Protein AF-A0A661A222-F1 (afdb_monomer_lite)

Structure (mmCIF, N/CA/C/O backbone):
data_AF-A0A661A222-F1
#
_entry.id   AF-A0A661A222-F1
#
loop_
_atom_site.group_PDB
_atom_site.id
_atom_site.type_symbol
_atom_site.label_atom_id
_atom_site.label_alt_id
_atom_site.label_comp_id
_atom_site.label_asym_id
_atom_site.label_entity_id
_atom_site.label_seq_id
_atom_site.pdbx_PDB_ins_code
_atom_site.Cartn_x
_atom_site.Cartn_y
_atom_site.Cartn_z
_atom_site.occupancy
_atom_site.B_iso_or_equiv
_atom_site.auth_seq_id
_atom_site.auth_comp_id
_atom_site.auth_asym_id
_atom_site.auth_atom_id
_atom_site.pdbx_PDB_model_num
ATOM 1 N N . MET A 1 1 ? -28.084 -37.755 -11.654 1.00 42.91 1 MET A N 1
ATOM 2 C CA . MET A 1 1 ? -27.972 -36.628 -12.604 1.00 42.91 1 MET A CA 1
ATOM 3 C C . MET A 1 1 ? -27.227 -35.519 -11.881 1.00 42.91 1 MET A C 1
ATOM 5 O O . MET A 1 1 ? -27.816 -34.861 -11.037 1.00 42.91 1 MET A O 1
ATOM 9 N N . LEU A 1 2 ? -25.910 -35.430 -12.095 1.00 46.41 2 LEU A N 1
ATOM 10 C CA . LEU A 1 2 ? -25.062 -34.388 -11.512 1.00 46.41 2 LEU A CA 1
ATOM 11 C C . LEU A 1 2 ? -25.304 -33.080 -12.274 1.00 46.41 2 LEU A C 1
ATOM 13 O O . LEU A 1 2 ? -24.942 -32.994 -13.444 1.00 46.41 2 LEU A O 1
ATOM 17 N N . LEU A 1 3 ? -25.881 -32.070 -11.622 1.00 51.94 3 LEU A N 1
ATOM 18 C CA . LEU A 1 3 ? -25.708 -30.682 -12.046 1.00 51.94 3 LEU A CA 1
ATOM 19 C C . LEU A 1 3 ? -24.493 -30.133 -11.296 1.00 51.94 3 LEU A C 1
ATOM 21 O O . LEU A 1 3 ? -24.598 -29.695 -10.153 1.00 51.94 3 LEU A O 1
ATOM 25 N N . ALA A 1 4 ? -23.328 -30.202 -11.936 1.00 52.50 4 ALA A N 1
ATOM 26 C CA . ALA A 1 4 ? -22.187 -29.399 -11.536 1.00 52.50 4 ALA A CA 1
ATOM 27 C C . ALA A 1 4 ? -22.502 -27.950 -11.923 1.00 52.50 4 ALA A C 1
ATOM 29 O O . ALA A 1 4 ? -22.461 -27.586 -13.098 1.00 52.50 4 ALA A O 1
ATOM 30 N N . CYS A 1 5 ? -22.872 -27.139 -10.935 1.00 52.16 5 CYS A N 1
ATOM 31 C CA . CYS A 1 5 ? -22.863 -25.693 -11.074 1.00 52.16 5 CYS A CA 1
ATOM 32 C C . CYS A 1 5 ? -21.384 -25.289 -11.133 1.00 52.16 5 CYS A C 1
ATOM 34 O O . CYS A 1 5 ? -20.740 -25.127 -10.097 1.00 52.16 5 CYS A O 1
ATOM 36 N N . LEU A 1 6 ? -20.813 -25.251 -12.343 1.00 57.34 6 LEU A N 1
ATOM 37 C CA . LEU A 1 6 ? -19.523 -24.614 -12.580 1.00 57.34 6 LEU A CA 1
ATOM 38 C C . LEU A 1 6 ? -19.700 -23.137 -12.220 1.00 57.34 6 LEU A C 1
ATOM 40 O O . LEU A 1 6 ? -20.162 -22.337 -13.033 1.00 57.34 6 LEU A O 1
ATOM 44 N N . ALA A 1 7 ? -19.355 -22.792 -10.983 1.00 54.72 7 ALA A N 1
ATOM 45 C CA . ALA A 1 7 ? -19.001 -21.435 -10.634 1.00 54.72 7 ALA A CA 1
ATOM 46 C C . ALA A 1 7 ? -17.795 -21.088 -11.506 1.00 54.72 7 ALA A C 1
ATOM 48 O O . ALA A 1 7 ? -16.677 -21.545 -11.266 1.00 54.72 7 ALA A O 1
ATOM 49 N N . VAL A 1 8 ? -18.051 -20.355 -12.586 1.00 51.78 8 VAL A N 1
ATOM 50 C CA . VAL A 1 8 ? -17.001 -19.677 -13.329 1.00 51.78 8 VAL A CA 1
ATOM 51 C C . VAL A 1 8 ? -16.409 -18.684 -12.338 1.00 51.78 8 VAL A C 1
ATOM 53 O O . VAL A 1 8 ? -16.979 -17.624 -12.092 1.00 51.78 8 VAL A O 1
ATOM 56 N N . LEU A 1 9 ? -15.301 -19.078 -11.712 1.00 55.00 9 LEU A N 1
ATOM 57 C CA . LEU A 1 9 ? -14.391 -18.186 -11.012 1.00 55.00 9 LEU A CA 1
ATOM 58 C C . LEU A 1 9 ? -13.787 -17.274 -12.082 1.00 55.00 9 LEU A C 1
ATOM 60 O O . LEU A 1 9 ? -12.693 -17.517 -12.582 1.00 55.00 9 LEU A O 1
ATOM 64 N N . LEU A 1 10 ? -14.549 -16.270 -12.512 1.00 53.66 10 LEU A N 1
ATOM 65 C CA . LEU A 1 10 ? -13.950 -15.106 -13.136 1.00 53.66 10 LEU A CA 1
ATOM 66 C C . LEU A 1 10 ? -13.118 -14.466 -12.025 1.00 53.66 10 LEU A C 1
ATOM 68 O O . LEU A 1 10 ? -13.707 -14.112 -10.998 1.00 53.66 10 LEU A O 1
ATOM 72 N N . PRO A 1 11 ? -11.789 -14.327 -12.167 1.00 48.22 11 PRO A N 1
ATOM 73 C CA . PRO A 1 11 ? -11.095 -13.374 -11.331 1.00 48.22 11 PRO A CA 1
ATOM 74 C C . PRO A 1 11 ? -11.760 -12.036 -11.640 1.00 48.22 11 PRO A C 1
ATOM 76 O O . PRO A 1 11 ? -11.659 -11.511 -12.750 1.00 48.22 11 PRO A O 1
ATOM 79 N N . THR A 1 12 ? -12.524 -11.514 -10.684 1.00 51.22 12 THR A N 1
ATOM 80 C CA . THR A 1 12 ? -12.836 -10.096 -10.652 1.00 51.22 12 THR A CA 1
ATOM 81 C C . THR A 1 12 ? -11.503 -9.425 -10.396 1.00 51.22 12 THR A C 1
ATOM 83 O O . THR A 1 12 ? -11.153 -9.127 -9.257 1.00 51.22 12 THR A O 1
ATOM 86 N N . SER A 1 13 ? -10.732 -9.235 -11.463 1.00 49.38 13 SER A N 1
ATOM 87 C CA . SER A 1 13 ? -9.730 -8.191 -11.543 1.00 49.38 13 SER A CA 1
ATOM 88 C C . SER A 1 13 ? -10.518 -6.892 -11.437 1.00 49.38 13 SER A C 1
ATOM 90 O O . SER A 1 13 ? -10.832 -6.235 -12.429 1.00 49.38 13 SER A O 1
ATOM 92 N N . GLY A 1 14 ? -10.943 -6.583 -10.208 1.00 42.34 14 GLY A N 1
ATOM 93 C CA . GLY A 1 14 ? -11.224 -5.224 -9.818 1.00 42.34 14 GLY A CA 1
ATOM 94 C C . GLY A 1 14 ? -10.033 -4.411 -10.285 1.00 42.34 14 GLY A C 1
ATOM 95 O O . GLY A 1 14 ? -8.901 -4.898 -10.283 1.00 42.34 14 GLY A O 1
ATOM 96 N N . LEU A 1 15 ? -10.308 -3.213 -10.774 1.00 40.03 15 LEU A N 1
ATOM 97 C CA . LEU A 1 15 ? -9.288 -2.230 -11.083 1.00 40.03 15 LEU A CA 1
ATOM 98 C C . LEU A 1 15 ? -8.614 -1.847 -9.757 1.00 40.03 15 LEU A C 1
ATOM 100 O O . LEU A 1 15 ? -8.902 -0.798 -9.192 1.00 40.03 15 LEU A O 1
ATOM 104 N N . ALA A 1 16 ? -7.794 -2.748 -9.216 1.00 44.53 16 ALA A N 1
ATOM 105 C CA . ALA A 1 16 ? -6.810 -2.427 -8.216 1.00 44.53 16 ALA A CA 1
ATOM 106 C C . ALA A 1 16 ? -5.873 -1.460 -8.926 1.00 44.53 16 ALA A C 1
ATOM 108 O O . ALA A 1 16 ? -5.323 -1.766 -9.988 1.00 44.53 16 ALA A O 1
ATOM 109 N N . GLN A 1 17 ? -5.819 -0.242 -8.407 1.00 48.06 17 GLN A N 1
ATOM 110 C CA . GLN A 1 17 ? -4.779 0.711 -8.734 1.00 48.06 17 GLN A CA 1
ATOM 111 C C . GLN A 1 17 ? -3.461 -0.018 -8.469 1.00 48.06 17 GLN A C 1
ATOM 113 O O . GLN A 1 17 ? -3.088 -0.168 -7.314 1.00 48.06 17 GLN A O 1
ATOM 118 N N . THR A 1 18 ? -2.827 -0.544 -9.519 1.00 60.66 18 THR A N 1
ATOM 119 C CA . THR A 1 18 ? -1.599 -1.315 -9.355 1.00 60.66 18 THR A CA 1
ATOM 120 C C . THR A 1 18 ? -0.545 -0.389 -8.765 1.00 60.66 18 THR A C 1
ATOM 122 O O . THR A 1 18 ? -0.315 0.700 -9.298 1.00 60.66 18 THR A O 1
ATOM 125 N N . ASP A 1 19 ? 0.050 -0.793 -7.661 1.00 81.81 19 ASP A N 1
ATOM 126 C CA . ASP A 1 19 ? 1.168 -0.131 -7.002 1.00 81.81 19 ASP A CA 1
ATOM 127 C C . ASP A 1 19 ? 2.484 -0.868 -7.339 1.00 81.81 19 ASP A C 1
ATOM 129 O O . ASP A 1 19 ? 2.478 -1.966 -7.895 1.00 81.81 19 ASP A O 1
ATOM 133 N N . ALA A 1 20 ? 3.643 -0.265 -7.059 1.00 84.50 20 ALA A N 1
ATOM 134 C CA . ALA A 1 20 ? 4.939 -0.910 -7.266 1.00 84.50 20 ALA A CA 1
ATOM 135 C C . ALA A 1 20 ? 5.177 -2.144 -6.383 1.00 84.50 20 ALA A C 1
ATOM 137 O O . ALA A 1 20 ? 6.098 -2.910 -6.680 1.00 84.50 20 ALA A O 1
ATOM 138 N N . CYS A 1 21 ? 4.396 -2.343 -5.321 1.00 87.69 21 CYS A N 1
ATOM 139 C CA . CYS A 1 21 ? 4.455 -3.528 -4.475 1.00 87.69 21 CYS A CA 1
ATOM 140 C C . CYS A 1 21 ? 3.508 -4.648 -4.918 1.00 87.69 21 CYS A C 1
ATOM 142 O O . CYS A 1 21 ? 3.674 -5.778 -4.448 1.00 87.69 21 CYS A O 1
AT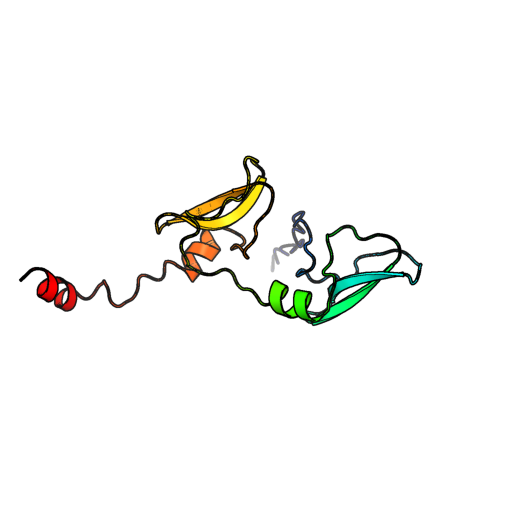OM 144 N N . ASP A 1 22 ? 2.587 -4.384 -5.848 1.00 87.62 22 ASP A N 1
ATOM 145 C CA . ASP A 1 22 ? 1.844 -5.443 -6.527 1.00 87.62 22 ASP A CA 1
ATOM 146 C C . ASP A 1 22 ? 2.772 -6.269 -7.424 1.00 87.62 22 ASP A C 1
ATOM 148 O O . ASP A 1 22 ? 3.840 -5.817 -7.842 1.00 87.62 22 ASP A O 1
ATOM 152 N N . ASP A 1 23 ? 2.371 -7.503 -7.742 1.00 89.25 23 ASP A N 1
ATOM 153 C CA . ASP A 1 23 ? 3.126 -8.310 -8.697 1.00 89.25 23 ASP A CA 1
ATOM 154 C C . ASP A 1 23 ? 2.977 -7.742 -10.114 1.00 89.25 23 ASP A C 1
ATOM 156 O O . ASP A 1 23 ? 1.955 -7.911 -10.778 1.00 89.25 23 ASP A O 1
ATOM 160 N N . LEU A 1 24 ? 4.040 -7.100 -10.594 1.00 90.88 24 LEU A N 1
ATOM 161 C CA . LEU A 1 24 ? 4.123 -6.518 -11.930 1.00 90.88 24 LEU A CA 1
ATOM 162 C C . LEU A 1 24 ? 4.449 -7.565 -13.008 1.00 90.88 24 LEU A C 1
ATOM 164 O O . LEU A 1 24 ? 4.742 -7.210 -14.156 1.00 90.88 24 LEU A O 1
ATOM 168 N N . SER A 1 25 ? 4.420 -8.862 -12.675 1.00 89.00 25 SER A N 1
ATOM 169 C CA . SER A 1 25 ? 4.591 -9.925 -13.659 1.00 89.00 25 SER A CA 1
ATOM 170 C C . SER A 1 25 ? 3.508 -9.835 -14.750 1.00 89.00 25 SER A C 1
ATOM 172 O O . SER A 1 25 ? 2.308 -9.916 -14.508 1.00 89.00 25 SER A O 1
ATOM 174 N N . GLY A 1 26 ? 3.941 -9.612 -15.995 1.00 87.12 26 GLY A N 1
ATOM 175 C CA . GLY A 1 26 ? 3.042 -9.448 -17.145 1.00 87.12 26 GLY A CA 1
ATOM 176 C C . GLY A 1 26 ? 2.597 -8.012 -17.445 1.00 87.12 26 GLY A C 1
ATOM 177 O O . GLY A 1 26 ? 1.867 -7.814 -18.417 1.00 87.12 26 GLY A O 1
ATOM 178 N N . VAL A 1 27 ? 3.056 -7.012 -16.686 1.00 90.12 27 VAL A N 1
ATOM 179 C CA . VAL A 1 27 ? 2.890 -5.595 -17.048 1.00 90.12 27 VAL A CA 1
ATOM 180 C C . VAL A 1 27 ? 3.846 -5.235 -18.195 1.00 90.12 27 VAL A C 1
ATOM 182 O O . VAL A 1 27 ? 5.030 -5.571 -18.159 1.00 90.12 27 VAL A O 1
ATOM 185 N N . ASP A 1 28 ? 3.336 -4.553 -19.226 1.00 90.56 28 ASP A N 1
ATOM 186 C CA . ASP A 1 28 ? 4.137 -4.061 -20.354 1.00 90.56 28 ASP A CA 1
ATOM 187 C C . ASP A 1 28 ? 4.679 -2.652 -20.066 1.00 90.56 28 ASP A C 1
ATOM 189 O O . ASP A 1 28 ? 3.922 -1.685 -19.972 1.00 90.56 28 ASP A O 1
ATOM 193 N N . PHE A 1 29 ? 6.002 -2.539 -19.951 1.00 92.06 29 PHE A N 1
ATOM 194 C CA . PHE A 1 29 ? 6.713 -1.270 -19.756 1.00 92.06 29 PHE A CA 1
ATOM 195 C C . PHE A 1 29 ? 7.268 -0.693 -21.071 1.00 92.06 29 PHE A C 1
ATOM 197 O O . PHE A 1 29 ? 7.919 0.358 -21.075 1.00 92.06 29 PHE A O 1
ATOM 204 N N . GLY A 1 30 ? 7.005 -1.352 -22.202 1.00 90.56 30 GLY A N 1
ATOM 205 C CA . GLY A 1 30 ? 7.521 -1.011 -23.521 1.00 90.56 30 GLY A CA 1
ATOM 206 C C . GLY A 1 30 ? 8.854 -1.689 -23.855 1.00 90.56 30 GLY A C 1
ATOM 207 O O . GLY A 1 30 ? 9.560 -2.222 -23.007 1.00 90.56 30 GLY A O 1
ATOM 208 N N . ILE A 1 31 ? 9.216 -1.648 -25.139 1.00 88.19 31 ILE A N 1
ATOM 209 C CA . ILE A 1 31 ? 10.327 -2.429 -25.719 1.00 88.19 31 ILE A CA 1
ATOM 210 C C . ILE A 1 31 ? 11.727 -1.805 -25.574 1.00 88.19 31 ILE A C 1
ATOM 212 O O . ILE A 1 31 ? 12.695 -2.359 -26.096 1.00 88.19 31 ILE A O 1
ATOM 216 N N . CYS A 1 32 ? 11.863 -0.632 -24.954 1.00 92.19 32 CYS A N 1
ATOM 217 C CA . CYS A 1 32 ? 13.177 -0.013 -24.763 1.00 92.19 32 CYS A CA 1
ATOM 218 C C . CYS A 1 32 ? 13.821 -0.429 -23.434 1.00 92.19 32 CYS A C 1
ATOM 220 O O . CYS A 1 32 ? 13.168 -0.948 -22.540 1.00 92.19 32 CYS A O 1
ATOM 222 N N . LEU A 1 33 ? 15.132 -0.205 -23.313 1.00 88.69 33 LEU A N 1
ATOM 223 C CA . LEU A 1 33 ? 15.959 -0.721 -22.215 1.00 88.69 33 LEU A CA 1
ATOM 224 C C . LEU A 1 33 ? 16.389 0.371 -21.222 1.00 88.69 33 LEU A C 1
ATOM 226 O O . LEU A 1 33 ? 17.510 0.349 -20.715 1.00 88.69 33 LEU A O 1
ATOM 230 N N . SER A 1 34 ? 15.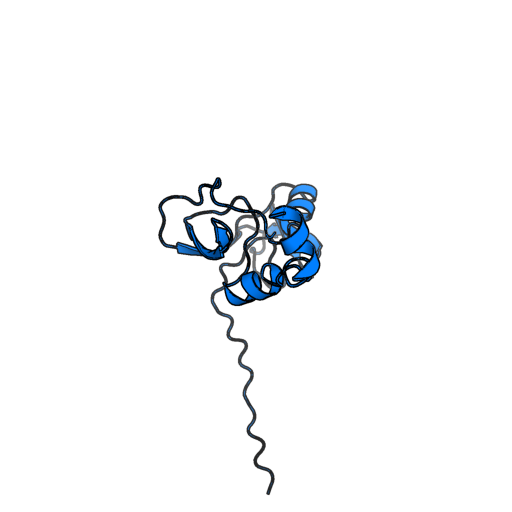534 1.362 -20.962 1.00 93.56 34 SER A N 1
ATOM 231 C CA . SER A 1 34 ? 15.825 2.391 -19.958 1.00 93.56 34 SER A CA 1
ATOM 232 C C . SER A 1 34 ? 15.418 1.916 -18.566 1.00 93.56 34 SER A C 1
ATOM 234 O O . SER A 1 34 ? 14.386 1.276 -18.407 1.00 93.56 34 SER A O 1
ATOM 236 N N . ILE A 1 35 ? 16.227 2.224 -17.550 1.00 94.56 35 ILE A N 1
ATOM 237 C CA . ILE A 1 35 ? 15.895 1.922 -16.152 1.00 94.56 35 ILE A CA 1
ATOM 238 C C . ILE A 1 35 ? 14.782 2.877 -15.718 1.00 94.56 35 ILE A C 1
ATOM 240 O O . ILE A 1 35 ? 14.993 4.090 -15.700 1.00 94.56 35 ILE A O 1
ATOM 244 N N . LEU A 1 36 ? 13.613 2.332 -15.381 1.00 94.31 36 LEU A N 1
ATOM 245 C CA . LEU A 1 36 ? 12.470 3.110 -14.897 1.00 94.31 36 LEU A CA 1
ATOM 246 C C . LEU A 1 36 ? 12.440 3.188 -13.367 1.00 94.31 36 LEU A C 1
ATOM 248 O O . LEU A 1 36 ? 11.999 4.192 -12.816 1.00 94.31 36 LEU A O 1
ATOM 252 N N . GLY A 1 37 ? 12.925 2.147 -12.688 1.00 94.62 37 GLY A N 1
ATOM 253 C CA . GLY A 1 37 ? 12.944 2.065 -11.231 1.00 94.62 37 GLY A CA 1
ATOM 254 C C . GLY A 1 37 ? 12.923 0.620 -10.745 1.00 94.62 37 GLY A C 1
ATOM 255 O O . GLY A 1 37 ? 13.393 -0.280 -11.440 1.00 94.62 37 GLY A O 1
ATOM 256 N N . TRP A 1 38 ? 12.372 0.411 -9.556 1.00 94.62 38 TRP A N 1
ATOM 257 C CA . TRP A 1 38 ? 12.231 -0.880 -8.890 1.00 94.62 38 TRP A CA 1
ATOM 258 C C . TRP A 1 38 ? 10.768 -1.133 -8.514 1.00 94.62 38 TRP A C 1
ATOM 260 O O . TRP A 1 38 ? 10.056 -0.198 -8.149 1.00 94.62 38 TRP A O 1
ATOM 270 N N . GLY A 1 39 ? 10.342 -2.392 -8.602 1.00 93.19 39 GLY A N 1
ATOM 271 C CA . GLY A 1 39 ? 9.009 -2.863 -8.211 1.00 93.19 39 GLY A CA 1
ATOM 272 C C . GLY A 1 39 ? 8.996 -4.381 -8.007 1.00 93.19 39 GLY A C 1
ATOM 273 O O . GLY A 1 39 ? 9.977 -5.055 -8.341 1.00 93.19 39 GLY A O 1
ATOM 274 N N . LYS A 1 40 ? 7.919 -4.933 -7.442 1.00 92.88 40 LYS A N 1
ATOM 275 C CA . LYS A 1 40 ? 7.797 -6.372 -7.172 1.00 92.88 40 LYS A CA 1
ATOM 276 C C . LYS A 1 40 ? 7.465 -7.145 -8.456 1.00 92.88 40 LYS A C 1
ATOM 278 O O . LYS A 1 40 ? 6.505 -6.856 -9.156 1.00 92.88 40 LYS A O 1
ATOM 283 N N . ILE A 1 41 ? 8.271 -8.163 -8.763 1.00 92.00 41 ILE A N 1
ATOM 284 C CA . ILE A 1 41 ? 7.983 -9.187 -9.778 1.00 92.00 41 ILE A CA 1
ATOM 285 C C . ILE A 1 41 ? 8.171 -10.549 -9.118 1.00 92.00 41 ILE A C 1
ATOM 287 O O . ILE A 1 41 ? 9.253 -10.851 -8.602 1.00 92.00 41 ILE A O 1
ATOM 291 N N . GLY A 1 42 ? 7.128 -11.376 -9.128 1.00 86.00 42 GLY A N 1
ATOM 292 C CA . GLY A 1 42 ? 7.145 -12.692 -8.487 1.00 86.00 42 GLY A CA 1
ATOM 293 C C . GLY A 1 42 ? 7.446 -12.614 -6.986 1.00 86.00 42 GLY A C 1
ATOM 294 O O . GLY A 1 42 ? 8.127 -13.483 -6.448 1.00 86.00 42 GLY A O 1
ATOM 295 N N . GLY A 1 43 ? 7.003 -11.536 -6.329 1.00 84.81 43 GLY A N 1
ATOM 296 C CA . GLY A 1 43 ? 7.204 -11.295 -4.897 1.00 84.81 43 GLY A CA 1
ATOM 297 C C . GLY A 1 43 ? 8.589 -10.774 -4.497 1.00 84.81 43 GLY A C 1
ATOM 298 O O . GLY A 1 43 ? 8.830 -10.574 -3.313 1.00 84.81 43 GLY A O 1
ATOM 299 N N . SER A 1 44 ? 9.502 -10.534 -5.443 1.00 90.62 44 SER A N 1
ATOM 300 C CA . SER A 1 44 ? 10.822 -9.944 -5.173 1.00 90.62 44 SER A CA 1
ATOM 301 C C . SER A 1 44 ? 10.972 -8.594 -5.864 1.00 90.62 44 SER A C 1
ATOM 303 O O . SER A 1 44 ? 10.529 -8.431 -7.000 1.00 90.62 44 SER A O 1
ATOM 305 N N . CYS A 1 45 ? 11.627 -7.640 -5.203 1.00 94.12 45 CYS A N 1
ATOM 306 C CA . CYS A 1 45 ? 11.963 -6.353 -5.803 1.00 94.12 45 CYS A CA 1
ATOM 307 C C . CYS A 1 45 ? 12.995 -6.531 -6.917 1.00 94.12 45 CYS A C 1
ATOM 309 O O . CYS A 1 45 ? 14.113 -6.990 -6.689 1.00 94.12 45 CYS A O 1
ATOM 311 N N . GLN A 1 46 ? 12.611 -6.163 -8.135 1.00 95.19 46 GLN A N 1
ATOM 312 C CA . GLN A 1 46 ? 13.436 -6.277 -9.331 1.00 95.19 46 GLN A CA 1
ATOM 313 C C . GLN A 1 46 ? 13.528 -4.927 -10.041 1.00 95.19 46 GLN A C 1
ATOM 315 O O . GLN A 1 46 ? 12.634 -4.083 -9.940 1.00 95.19 46 GLN A O 1
ATOM 320 N N . GLN A 1 47 ? 14.629 -4.718 -10.765 1.00 95.38 47 GLN A N 1
ATOM 321 C CA . GLN A 1 47 ? 14.793 -3.531 -11.594 1.00 95.38 47 GLN A CA 1
ATOM 322 C C . GLN A 1 47 ? 13.862 -3.620 -12.804 1.00 95.38 47 GLN A C 1
ATOM 324 O O . GLN A 1 47 ? 13.954 -4.545 -13.611 1.00 95.38 47 GLN A O 1
ATOM 329 N N . ILE A 1 48 ? 13.001 -2.619 -12.948 1.00 94.94 48 ILE A N 1
ATOM 330 C CA . ILE A 1 48 ? 12.084 -2.482 -14.070 1.00 94.94 48 ILE A CA 1
ATOM 331 C C . ILE A 1 48 ? 12.767 -1.674 -15.170 1.00 94.94 48 ILE A C 1
ATOM 333 O O . ILE A 1 48 ? 13.273 -0.567 -14.942 1.00 94.94 48 ILE A O 1
ATOM 337 N N . THR A 1 49 ? 12.761 -2.231 -16.381 1.00 94.69 49 THR A N 1
ATOM 338 C CA . THR A 1 49 ? 13.255 -1.561 -17.587 1.00 94.69 49 THR A CA 1
ATOM 339 C C . THR A 1 49 ? 12.124 -1.368 -18.588 1.00 94.69 49 THR A C 1
ATOM 341 O O . THR A 1 49 ? 11.202 -2.178 -18.641 1.00 94.69 49 THR A O 1
ATOM 344 N N . GLY A 1 50 ? 12.166 -0.273 -19.339 1.00 93.75 50 GLY A N 1
ATOM 345 C CA . GLY A 1 50 ? 11.112 0.096 -20.275 1.00 93.75 50 GLY A CA 1
ATOM 346 C C . GLY A 1 50 ? 11.178 1.566 -20.669 1.00 93.75 50 GLY A C 1
ATOM 347 O O . GLY A 1 50 ? 12.175 2.247 -20.438 1.00 93.75 50 GLY A O 1
ATOM 348 N N . CYS A 1 51 ? 10.096 2.060 -21.260 1.00 92.38 51 CYS A N 1
ATOM 349 C CA . CYS A 1 51 ? 9.935 3.451 -21.692 1.00 92.38 51 CYS A CA 1
ATOM 350 C C . CYS A 1 51 ? 8.884 4.204 -20.876 1.00 92.38 51 CYS A C 1
ATOM 352 O O . CYS A 1 51 ? 8.909 5.432 -20.820 1.00 92.38 51 CYS A O 1
ATOM 354 N N . SER A 1 52 ? 7.937 3.480 -20.283 1.00 90.75 52 SER A N 1
ATOM 355 C CA . SER A 1 52 ? 6.825 4.045 -19.527 1.00 90.75 52 SER A CA 1
ATOM 356 C C . SER A 1 52 ? 6.404 3.088 -18.426 1.00 90.75 52 SER A C 1
ATOM 358 O O . SER A 1 52 ? 6.367 1.882 -18.651 1.00 90.75 52 SER A O 1
ATOM 360 N N . SER A 1 53 ? 6.033 3.632 -17.270 1.00 89.06 53 SER A N 1
ATOM 361 C CA . SER A 1 53 ? 5.428 2.865 -16.186 1.00 89.06 53 SER A CA 1
ATOM 362 C C . SER A 1 53 ? 3.997 3.346 -15.949 1.00 89.06 53 SER A C 1
ATOM 364 O O . SER A 1 53 ? 3.796 4.558 -15.832 1.00 89.06 53 SER A O 1
ATOM 366 N N . PRO A 1 54 ? 3.005 2.440 -15.871 1.00 85.56 54 PRO A N 1
ATOM 367 C CA . PRO A 1 54 ? 1.644 2.795 -15.472 1.00 85.56 54 PRO A CA 1
ATOM 368 C C . PRO A 1 54 ? 1.525 3.092 -13.968 1.00 85.56 54 PRO A C 1
ATOM 370 O O . PRO A 1 54 ? 0.493 3.593 -13.529 1.00 85.56 54 PRO A O 1
ATOM 373 N N . VAL A 1 55 ? 2.576 2.800 -13.193 1.00 86.19 55 VAL A N 1
ATOM 374 C CA . VAL A 1 55 ? 2.624 2.928 -11.731 1.00 86.19 55 VAL A CA 1
ATOM 375 C C . VAL A 1 55 ? 3.862 3.718 -11.294 1.00 86.19 55 VAL A C 1
ATOM 377 O O . VAL A 1 55 ? 4.884 3.686 -11.992 1.00 86.19 55 VAL A O 1
ATOM 380 N N . PRO A 1 56 ? 3.823 4.434 -10.161 1.00 86.50 56 PRO A N 1
ATOM 381 C CA . PRO A 1 56 ? 5.033 5.012 -9.582 1.00 86.50 56 PRO A CA 1
ATOM 382 C C . PRO A 1 56 ? 5.988 3.892 -9.144 1.00 86.50 56 PRO A C 1
ATOM 384 O O . PRO A 1 56 ? 5.558 2.973 -8.467 1.00 86.50 56 PRO A O 1
ATOM 387 N N . LEU A 1 57 ? 7.269 3.960 -9.527 1.00 91.38 57 LEU A N 1
ATOM 388 C CA . LEU A 1 57 ? 8.296 2.969 -9.167 1.00 91.38 57 LEU A CA 1
ATOM 389 C C . LEU A 1 57 ? 9.274 3.525 -8.126 1.00 91.38 57 LEU A C 1
ATOM 391 O O . LEU A 1 57 ? 9.517 4.732 -8.066 1.00 91.38 57 LEU A O 1
ATOM 395 N N . PHE A 1 58 ? 9.904 2.635 -7.360 1.00 92.81 58 PHE A N 1
ATOM 396 C CA . PHE A 1 58 ? 10.946 3.010 -6.406 1.00 92.81 58 PHE A CA 1
ATOM 397 C C . PHE A 1 58 ? 12.257 3.362 -7.115 1.00 92.81 58 PHE A C 1
ATOM 399 O O . PHE A 1 58 ? 12.618 2.789 -8.143 1.00 92.81 58 PHE A O 1
ATOM 406 N N . VAL A 1 59 ? 13.023 4.286 -6.536 1.00 92.75 59 VAL A N 1
ATOM 407 C CA . VAL A 1 59 ? 14.310 4.718 -7.108 1.00 92.75 59 VAL A CA 1
ATOM 408 C C .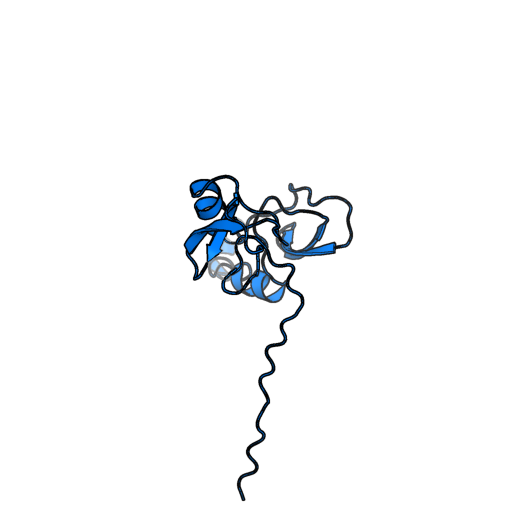 VAL A 1 59 ? 15.419 3.687 -6.859 1.00 92.75 59 VAL A C 1
ATOM 410 O O . VAL A 1 59 ? 16.316 3.527 -7.688 1.00 92.75 59 VAL A O 1
ATOM 413 N N . THR A 1 60 ? 15.371 2.966 -5.737 1.00 93.44 60 THR A N 1
ATOM 414 C CA . THR A 1 60 ? 16.399 1.996 -5.331 1.00 93.44 60 THR A CA 1
ATOM 415 C C . THR A 1 60 ? 15.781 0.654 -4.947 1.00 93.44 60 THR A C 1
ATOM 417 O O . THR A 1 60 ? 14.622 0.592 -4.541 1.00 93.44 60 THR A O 1
ATOM 420 N N . GLN A 1 61 ? 16.579 -0.415 -5.040 1.00 93.44 61 GLN A N 1
ATOM 421 C CA . GLN A 1 61 ? 16.177 -1.751 -4.594 1.00 93.44 61 GLN A CA 1
ATOM 422 C C . GLN A 1 61 ? 15.793 -1.750 -3.119 1.00 93.44 61 GLN A C 1
ATOM 424 O O . GLN A 1 61 ? 14.728 -2.233 -2.766 1.00 93.44 61 GLN A O 1
ATOM 429 N N . GLN A 1 62 ? 16.640 -1.151 -2.281 1.00 91.62 62 GLN A N 1
ATOM 430 C CA . GLN A 1 62 ? 16.417 -1.081 -0.843 1.00 91.62 62 GLN A CA 1
ATOM 431 C C . GLN A 1 62 ? 15.108 -0.359 -0.505 1.00 91.62 62 GLN A C 1
ATOM 433 O O . GLN A 1 62 ? 14.367 -0.835 0.339 1.00 91.62 62 GLN A O 1
ATOM 438 N N . ALA A 1 63 ? 14.781 0.740 -1.196 1.00 87.56 63 ALA A N 1
ATOM 439 C CA . ALA A 1 63 ? 13.513 1.433 -0.972 1.00 87.56 63 ALA A CA 1
ATOM 440 C C . ALA A 1 63 ? 12.303 0.577 -1.375 1.00 87.56 63 ALA A C 1
ATOM 442 O O . ALA A 1 63 ? 11.259 0.679 -0.743 1.00 87.56 63 ALA A O 1
ATOM 443 N N . CYS A 1 64 ? 12.444 -0.263 -2.405 1.00 91.19 64 CYS A N 1
ATOM 444 C CA . CYS A 1 64 ? 11.415 -1.232 -2.768 1.00 91.19 64 CYS A CA 1
ATOM 445 C C . CYS A 1 64 ? 11.282 -2.326 -1.703 1.00 91.19 64 CYS A C 1
ATOM 447 O O . CYS A 1 64 ? 10.172 -2.626 -1.291 1.00 91.19 64 CYS A O 1
ATOM 449 N N . GLU A 1 65 ? 12.391 -2.909 -1.242 1.00 90.06 65 GLU A N 1
ATOM 450 C CA . GLU A 1 65 ? 12.371 -3.963 -0.218 1.00 90.06 65 GLU A CA 1
ATOM 451 C C . GLU A 1 65 ? 11.765 -3.433 1.082 1.00 90.06 65 GLU A C 1
ATOM 453 O O . GLU A 1 65 ? 10.781 -3.973 1.571 1.00 90.06 65 GLU A O 1
ATOM 458 N N . GLU A 1 66 ? 12.278 -2.309 1.584 1.00 86.88 66 GLU A N 1
ATOM 459 C CA . GLU A 1 66 ? 11.760 -1.675 2.792 1.00 86.88 66 GLU A CA 1
ATOM 460 C C . GLU A 1 66 ? 10.304 -1.253 2.614 1.00 86.88 66 GLU A C 1
ATOM 462 O O . GLU A 1 66 ? 9.490 -1.588 3.462 1.00 86.88 66 GLU A O 1
ATOM 467 N N . GLY A 1 67 ? 9.966 -0.565 1.519 1.00 82.50 67 GLY A N 1
ATOM 468 C CA . GLY A 1 67 ? 8.627 -0.024 1.283 1.00 82.50 67 GLY A CA 1
ATOM 469 C C . GLY A 1 67 ? 7.562 -1.093 1.054 1.00 82.50 67 GLY A C 1
ATOM 470 O O . GLY A 1 67 ? 6.455 -0.966 1.566 1.00 82.50 67 GLY A O 1
ATOM 471 N N . CYS A 1 68 ? 7.896 -2.161 0.330 1.00 84.06 68 CYS A N 1
ATOM 472 C CA . CYS A 1 68 ? 6.956 -3.228 0.003 1.00 84.06 68 CYS A CA 1
ATOM 473 C C . CYS A 1 68 ? 6.881 -4.343 1.042 1.00 84.06 68 CYS A C 1
ATOM 475 O O . CYS A 1 68 ? 6.021 -5.219 0.912 1.00 84.06 68 CYS A O 1
ATOM 477 N N . ASP A 1 69 ? 7.778 -4.353 2.025 1.00 81.56 69 ASP A N 1
ATOM 478 C CA . ASP A 1 69 ? 7.688 -5.241 3.184 1.00 81.56 69 ASP A CA 1
ATOM 479 C C . ASP A 1 69 ? 7.035 -4.547 4.389 1.00 81.56 69 ASP A C 1
ATOM 481 O O . ASP A 1 69 ? 6.784 -5.194 5.410 1.00 81.56 69 ASP A O 1
ATOM 485 N N . LEU A 1 70 ? 6.673 -3.261 4.263 1.00 77.00 70 LEU A N 1
ATOM 486 C CA . LEU A 1 70 ? 5.775 -2.616 5.215 1.00 77.00 70 LEU A CA 1
ATOM 487 C C . LEU A 1 70 ? 4.397 -3.275 5.126 1.00 77.00 70 LEU A C 1
ATOM 489 O O . LEU A 1 70 ? 3.720 -3.233 4.101 1.00 77.00 70 LEU A O 1
ATOM 493 N N . GLN A 1 71 ? 3.984 -3.879 6.232 1.00 81.06 71 GLN A N 1
ATOM 494 C CA . GLN A 1 71 ? 2.630 -4.381 6.414 1.00 81.06 71 GLN A CA 1
ATOM 495 C C . GLN A 1 71 ? 1.781 -3.309 7.104 1.00 81.06 71 GLN A C 1
ATOM 497 O O . GLN A 1 71 ? 2.321 -2.552 7.918 1.00 81.06 71 GLN A O 1
ATOM 502 N N . PRO A 1 72 ? 0.470 -3.243 6.817 1.00 86.12 72 PRO A 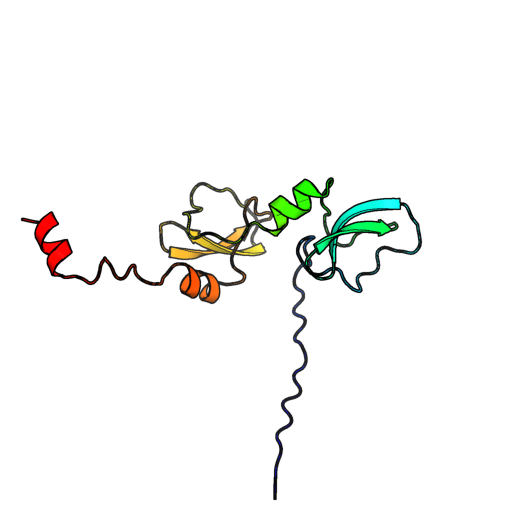N 1
ATOM 503 C CA . PRO A 1 72 ? -0.447 -2.423 7.596 1.00 86.12 72 PRO A CA 1
ATOM 504 C C . PRO A 1 72 ? -0.320 -2.766 9.084 1.00 86.12 72 PRO A C 1
ATOM 506 O O . PRO A 1 72 ? -0.270 -3.941 9.457 1.00 86.12 72 PRO A O 1
ATOM 509 N N . THR A 1 73 ? -0.235 -1.745 9.933 1.00 87.75 73 THR A N 1
ATOM 510 C CA . THR A 1 73 ? -0.168 -1.913 11.389 1.00 87.75 73 THR A CA 1
ATOM 511 C C . THR A 1 73 ? -1.481 -1.487 12.036 1.00 87.75 73 THR A C 1
ATOM 513 O O . THR A 1 73 ? -2.332 -0.850 11.415 1.00 87.75 73 THR A O 1
ATOM 516 N N . CYS A 1 74 ? -1.644 -1.841 13.308 1.00 91.81 74 CYS A N 1
ATOM 517 C CA . CYS A 1 74 ? -2.774 -1.411 14.130 1.00 91.81 74 CYS A CA 1
ATOM 518 C C . CYS A 1 74 ? -2.471 -0.127 14.918 1.00 91.81 74 CYS A C 1
ATOM 520 O O . CYS A 1 74 ? -3.154 0.165 15.899 1.00 91.81 74 CYS A O 1
ATOM 522 N N . ASP A 1 75 ? -1.432 0.613 14.517 1.00 91.69 75 ASP A N 1
ATOM 523 C CA . ASP A 1 75 ? -1.122 1.916 15.097 1.00 91.69 75 ASP A CA 1
ATOM 524 C C . ASP A 1 75 ? -2.204 2.927 14.712 1.00 91.69 75 ASP A C 1
ATOM 526 O O . ASP A 1 75 ? -2.746 2.892 13.607 1.00 91.69 75 ASP A O 1
ATOM 530 N N . ASP A 1 76 ? -2.508 3.841 15.629 1.00 91.75 76 ASP A N 1
ATOM 531 C CA . ASP A 1 76 ? -3.499 4.881 15.381 1.00 91.75 76 ASP A CA 1
ATOM 532 C C . ASP A 1 76 ? -2.962 5.918 14.384 1.00 91.75 76 ASP A C 1
ATOM 534 O O . ASP A 1 76 ? -1.892 6.505 14.580 1.00 91.75 76 ASP A O 1
ATOM 538 N N . LEU A 1 77 ? -3.707 6.130 13.300 1.00 93.81 77 LEU A N 1
ATOM 539 C CA . LEU A 1 77 ? -3.317 6.981 12.181 1.00 93.81 77 LEU A CA 1
ATOM 540 C C . LEU A 1 77 ? -3.951 8.382 12.253 1.00 93.81 77 LEU A C 1
ATOM 542 O O . LEU A 1 77 ? -3.813 9.143 11.297 1.00 93.81 77 LEU A O 1
ATOM 546 N N . ASP A 1 78 ? -4.573 8.768 13.377 1.00 93.25 78 ASP A N 1
ATOM 547 C CA . ASP A 1 78 ? -5.195 10.093 13.587 1.00 93.25 78 ASP A CA 1
ATOM 548 C C . ASP A 1 78 ? -4.246 11.275 13.331 1.00 93.25 78 ASP A C 1
ATOM 550 O O . ASP A 1 78 ? -4.676 12.390 13.025 1.00 93.25 78 ASP A O 1
ATOM 554 N N . ALA A 1 79 ? -2.938 11.054 13.480 1.00 92.31 79 ALA A N 1
ATOM 555 C CA . ALA A 1 79 ? -1.916 12.075 13.274 1.00 92.31 79 ALA A CA 1
ATOM 556 C C . ALA A 1 79 ? -1.430 12.189 11.816 1.00 92.31 79 ALA A C 1
ATOM 558 O O . ALA A 1 79 ? -0.619 13.070 11.516 1.00 92.31 79 ALA A O 1
ATOM 559 N N . ILE A 1 80 ? -1.872 11.301 10.921 1.00 91.81 80 ILE A N 1
ATOM 560 C CA . ILE A 1 80 ? -1.423 11.248 9.528 1.00 91.81 80 ILE A CA 1
ATOM 561 C C . ILE A 1 80 ? -2.394 12.017 8.627 1.00 91.81 80 ILE A C 1
ATOM 563 O O . ILE A 1 80 ? -3.604 11.817 8.662 1.00 91.81 80 ILE A O 1
ATOM 567 N N . ASP A 1 81 ? -1.845 12.882 7.770 1.00 92.31 81 ASP A N 1
ATOM 568 C CA . ASP A 1 81 ? -2.600 13.578 6.726 1.00 92.31 81 ASP A CA 1
ATOM 569 C C . ASP A 1 81 ? -2.544 12.793 5.405 1.00 92.31 81 ASP A C 1
ATOM 571 O O . ASP A 1 81 ? -1.489 12.677 4.778 1.00 92.31 81 ASP A O 1
ATOM 575 N N . PHE A 1 82 ? -3.695 12.275 4.973 1.00 92.62 82 PHE A N 1
ATOM 576 C CA . PHE A 1 82 ? -3.870 11.562 3.700 1.00 92.62 82 PHE A CA 1
ATOM 577 C C . PHE A 1 82 ? -4.294 12.494 2.543 1.00 92.62 82 PHE A C 1
ATOM 579 O O . PHE A 1 82 ? -4.466 12.060 1.396 1.00 92.62 82 PHE A O 1
ATOM 586 N N . GLY A 1 83 ? -4.443 13.793 2.824 1.00 91.06 83 GLY A N 1
ATOM 587 C CA . GLY A 1 83 ? -4.873 14.834 1.897 1.00 91.06 83 GLY A CA 1
ATOM 588 C C . GLY A 1 83 ? -6.395 14.978 1.781 1.00 91.06 83 GLY A C 1
ATOM 589 O O . GLY A 1 83 ? -7.167 14.063 2.047 1.00 91.06 83 GLY A O 1
ATOM 590 N N . PHE A 1 84 ? -6.851 16.144 1.311 1.00 88.50 84 PHE A N 1
ATOM 591 C CA . PHE A 1 84 ? -8.275 16.532 1.249 1.00 88.50 84 PHE A CA 1
ATOM 592 C C . PHE A 1 84 ? -9.070 15.938 0.068 1.00 88.50 84 PHE A C 1
ATOM 594 O O . PHE A 1 84 ? -9.970 16.581 -0.477 1.00 88.50 84 PHE A O 1
ATOM 601 N N . CYS A 1 85 ? -8.736 14.728 -0.365 1.00 92.31 85 CYS A N 1
ATOM 602 C CA . CYS A 1 85 ? -9.380 14.069 -1.499 1.00 92.31 85 CYS A CA 1
ATOM 603 C C . CYS A 1 85 ? -10.376 13.001 -1.031 1.00 92.31 85 CYS A C 1
ATOM 605 O O . CYS A 1 85 ? -10.272 12.487 0.076 1.00 92.31 85 CYS A O 1
ATOM 607 N N . LEU A 1 86 ? -11.334 12.639 -1.890 1.00 88.88 86 LEU A N 1
ATOM 608 C CA . LEU A 1 86 ? -12.395 11.671 -1.562 1.00 88.88 86 LEU A CA 1
ATOM 609 C C . LEU A 1 86 ? -12.141 10.260 -2.129 1.00 88.88 86 LEU A C 1
ATOM 611 O O . LEU A 1 86 ? -13.069 9.459 -2.214 1.00 88.88 86 LEU A O 1
ATOM 615 N N . GLY A 1 87 ? -10.915 9.961 -2.569 1.00 89.19 87 GLY A N 1
ATOM 616 C CA . GLY A 1 87 ? -10.552 8.629 -3.057 1.00 89.19 87 GLY A CA 1
ATOM 617 C C . GLY A 1 87 ? -10.370 7.660 -1.893 1.00 89.19 87 GLY A C 1
ATOM 618 O O . GLY A 1 87 ? -9.746 8.028 -0.907 1.00 89.19 87 GLY A O 1
ATOM 619 N N . ILE A 1 88 ? -10.905 6.441 -1.986 1.00 91.19 88 ILE A N 1
ATOM 620 C CA . ILE A 1 88 ? -10.658 5.398 -0.979 1.00 91.19 88 ILE A CA 1
ATOM 621 C C . ILE A 1 88 ? -9.232 4.884 -1.180 1.00 91.19 88 ILE A C 1
ATOM 623 O O . ILE A 1 88 ? -8.907 4.415 -2.269 1.00 91.19 88 ILE A O 1
ATOM 627 N N . LEU A 1 89 ? -8.403 4.989 -0.141 1.00 90.62 89 LEU A N 1
ATOM 628 C CA . LEU A 1 89 ? -7.024 4.494 -0.149 1.00 90.62 89 LEU A CA 1
ATOM 629 C C . LEU A 1 89 ? -6.900 3.113 0.505 1.00 90.62 89 LEU A C 1
ATOM 631 O O . LEU A 1 89 ? -6.012 2.352 0.141 1.00 90.62 89 LEU A O 1
ATOM 635 N N . GLY A 1 90 ? -7.778 2.797 1.459 1.00 92.19 90 GLY A N 1
ATOM 636 C CA . GLY A 1 90 ? -7.778 1.536 2.200 1.00 92.19 90 GLY A CA 1
ATOM 637 C C . GLY A 1 90 ? -8.495 1.684 3.540 1.00 92.19 90 GLY A C 1
ATOM 638 O O . GLY A 1 90 ? -9.337 2.571 3.707 1.00 92.19 90 GLY A O 1
ATOM 639 N N . ALA A 1 91 ? -8.146 0.841 4.506 1.00 94.00 91 ALA A N 1
ATOM 640 C CA . ALA A 1 91 ? -8.611 0.931 5.886 1.00 94.00 91 ALA A CA 1
ATOM 641 C C . ALA A 1 91 ? -7.445 0.971 6.883 1.00 94.00 91 ALA A C 1
ATOM 643 O O . ALA A 1 91 ? -6.362 0.451 6.621 1.00 94.00 91 ALA A O 1
ATOM 644 N N . GLY A 1 92 ? -7.682 1.580 8.042 1.00 94.38 92 GLY A N 1
ATOM 645 C CA . GLY A 1 92 ? -6.716 1.665 9.138 1.00 94.38 92 GLY A CA 1
ATOM 646 C C . GLY A 1 92 ? -7.376 2.090 10.448 1.00 94.38 92 GLY A C 1
ATOM 647 O O . GLY A 1 92 ? -8.572 2.390 10.473 1.00 94.38 92 GLY A O 1
ATOM 648 N N . MET A 1 93 ? -6.608 2.088 11.537 1.00 94.69 93 MET A N 1
ATOM 649 C CA . MET A 1 93 ? -7.082 2.482 12.867 1.00 94.69 93 MET A CA 1
ATOM 650 C C . MET A 1 93 ? -7.097 4.007 13.010 1.00 94.69 93 MET A C 1
ATOM 652 O O . MET A 1 93 ? -6.083 4.659 12.779 1.00 94.69 93 MET A O 1
ATOM 656 N N . ILE A 1 94 ? -8.247 4.557 13.393 1.00 93.62 94 ILE A N 1
ATOM 657 C CA . ILE A 1 94 ? -8.491 5.986 13.638 1.00 93.62 94 ILE A CA 1
ATOM 658 C C . ILE A 1 94 ? -9.240 6.075 14.964 1.00 93.62 94 ILE A C 1
ATOM 660 O O . ILE A 1 94 ? -10.317 5.488 15.096 1.00 93.62 94 ILE A O 1
ATOM 664 N N . SER A 1 95 ? -8.670 6.751 15.960 1.00 90.81 95 SER A N 1
ATOM 665 C CA . SER A 1 95 ? -9.221 6.830 17.319 1.00 90.81 95 SER A CA 1
ATOM 666 C C . SER A 1 95 ? -9.599 5.457 17.913 1.00 90.81 95 SER A C 1
ATOM 668 O O . SER A 1 95 ? -10.601 5.320 18.620 1.00 90.81 95 SER A O 1
ATOM 670 N N . GLY A 1 96 ? -8.803 4.424 17.628 1.00 87.25 96 GLY A N 1
ATOM 671 C CA . GLY A 1 96 ? -9.044 3.051 18.089 1.00 87.25 96 GLY A CA 1
ATOM 672 C C . GLY A 1 96 ? -10.127 2.259 17.339 1.00 87.25 96 GLY A C 1
ATOM 673 O O . GLY A 1 96 ? -10.468 1.161 17.778 1.00 87.25 96 GLY A O 1
ATOM 674 N N . GLU A 1 97 ? -10.664 2.767 16.226 1.00 91.94 97 GLU A N 1
ATOM 675 C CA . GLU A 1 97 ? -11.641 2.060 15.390 1.00 91.94 97 GLU A CA 1
ATOM 676 C C . GLU A 1 97 ? -11.142 1.899 13.944 1.00 91.94 97 GLU A C 1
ATOM 678 O O . GLU A 1 97 ? -10.639 2.839 13.322 1.00 91.94 97 GLU A O 1
ATOM 683 N N . CYS A 1 98 ? -11.330 0.705 13.370 1.00 94.75 98 CYS A N 1
ATOM 684 C CA . CYS A 1 98 ? -11.056 0.461 11.953 1.00 94.75 98 CYS A CA 1
ATOM 685 C C . CYS A 1 98 ? -11.998 1.286 11.070 1.00 94.75 98 CYS A C 1
ATOM 687 O O . CYS A 1 98 ? -13.207 1.043 11.029 1.00 94.75 98 CYS A O 1
ATOM 689 N N . THR A 1 99 ? -11.422 2.218 10.318 1.00 94.31 99 THR A N 1
ATOM 690 C CA . THR A 1 99 ? -12.137 3.197 9.498 1.00 94.31 99 THR A CA 1
ATOM 691 C C . THR A 1 99 ? -11.622 3.165 8.059 1.00 94.31 99 THR A C 1
ATOM 693 O O . THR A 1 99 ? -10.452 2.870 7.812 1.00 94.31 99 THR A O 1
ATOM 696 N N . LEU A 1 100 ? -12.493 3.469 7.087 1.00 94.94 100 LEU A N 1
ATOM 697 C CA . LEU A 1 100 ? -12.061 3.703 5.706 1.00 94.94 100 LEU A CA 1
ATOM 698 C C . LEU A 1 100 ? -11.274 5.008 5.632 1.00 94.94 100 LEU A C 1
ATOM 700 O O . LEU A 1 100 ? -11.790 6.075 5.965 1.00 94.94 100 LEU A O 1
ATOM 704 N N . ILE A 1 101 ? -10.050 4.920 5.130 1.00 94.38 101 ILE A N 1
ATOM 705 C CA . ILE A 1 101 ? -9.180 6.068 4.933 1.00 94.38 101 ILE A CA 1
ATOM 706 C C . ILE A 1 101 ? -9.379 6.577 3.513 1.00 94.38 101 ILE A C 1
ATOM 708 O O . ILE A 1 101 ? -9.178 5.861 2.526 1.00 94.38 101 ILE A O 1
ATOM 712 N N . THR A 1 102 ? -9.792 7.838 3.423 1.00 94.12 102 THR A N 1
ATOM 713 C CA . THR A 1 102 ? -9.922 8.554 2.158 1.00 94.12 102 THR A CA 1
ATOM 714 C C . THR A 1 102 ? -8.814 9.580 2.010 1.00 94.12 102 THR A C 1
ATOM 716 O O . THR A 1 102 ? -8.452 10.239 2.981 1.00 94.12 102 THR A O 1
ATOM 719 N N . GLY A 1 103 ? -8.312 9.753 0.795 1.00 92.00 103 GLY A N 1
ATOM 720 C CA . GLY A 1 103 ? -7.259 10.711 0.519 1.00 92.00 103 GLY A CA 1
ATOM 721 C C . GLY A 1 103 ? -6.752 10.636 -0.912 1.00 92.00 103 GLY A C 1
ATOM 722 O O . GLY A 1 103 ? -7.415 10.122 -1.815 1.00 92.00 103 GLY A O 1
ATOM 723 N N . CYS A 1 104 ? -5.581 11.225 -1.117 1.00 87.19 104 CYS A N 1
ATOM 724 C CA . CYS A 1 104 ? -4.866 11.221 -2.390 1.00 87.19 104 CYS A CA 1
ATOM 725 C C . CYS A 1 104 ? -3.583 10.384 -2.332 1.00 87.19 104 CYS A C 1
ATOM 727 O O . CYS A 1 104 ? -3.150 9.863 -3.357 1.00 87.19 104 CYS A O 1
ATOM 729 N N . SER A 1 105 ? -2.964 10.266 -1.160 1.00 84.62 105 SER A N 1
ATOM 730 C CA . SER A 1 105 ? -1.759 9.464 -0.971 1.00 84.62 105 SER A CA 1
ATOM 731 C C . SER A 1 105 ? -1.664 8.979 0.463 1.00 84.62 105 SER A C 1
ATOM 733 O O . SER A 1 105 ? -2.081 9.686 1.378 1.00 84.62 105 SER A O 1
ATOM 735 N N . SER A 1 106 ? -1.055 7.815 0.653 1.00 85.88 106 SER A N 1
ATOM 736 C CA . SER A 1 106 ? -0.757 7.280 1.974 1.00 85.88 106 SER A CA 1
ATOM 737 C C . SER A 1 106 ? 0.756 7.182 2.165 1.00 85.88 106 SER A C 1
ATOM 739 O O . SER A 1 106 ? 1.425 6.606 1.306 1.00 85.88 106 SER A O 1
ATOM 741 N N . PRO A 1 107 ? 1.320 7.733 3.255 1.00 82.62 107 PRO A N 1
ATOM 742 C CA . PRO A 1 107 ? 2.726 7.537 3.600 1.00 82.62 107 PRO A CA 1
ATOM 743 C C . PRO A 1 107 ? 2.987 6.194 4.306 1.00 82.62 107 PRO A C 1
ATOM 745 O O . PRO A 1 107 ? 4.137 5.886 4.607 1.00 82.62 107 PRO A O 1
ATOM 748 N N . VAL A 1 108 ? 1.935 5.422 4.601 1.00 85.81 108 VAL A N 1
ATOM 749 C CA . VAL A 1 108 ? 1.979 4.136 5.313 1.00 85.81 108 VAL A CA 1
ATOM 750 C C . VAL A 1 108 ? 1.135 3.084 4.583 1.00 85.81 108 VAL A C 1
ATOM 752 O O . VAL A 1 108 ? 0.182 3.448 3.887 1.00 85.81 108 VAL A O 1
ATOM 755 N N . PRO A 1 109 ? 1.440 1.785 4.711 1.00 87.06 109 PRO A N 1
ATOM 756 C CA . PRO A 1 109 ? 0.561 0.742 4.191 1.00 87.06 109 PRO A CA 1
ATOM 757 C C . PRO A 1 109 ? -0.791 0.756 4.919 1.00 87.06 109 PRO A C 1
ATOM 759 O O . PRO A 1 109 ? -0.856 0.978 6.127 1.00 87.06 109 PRO A O 1
ATOM 762 N N . LEU A 1 110 ? -1.864 0.497 4.175 1.00 90.19 110 LEU A N 1
ATOM 763 C CA . LEU A 1 110 ? -3.233 0.403 4.683 1.00 90.19 110 LEU A CA 1
ATOM 764 C C . LEU A 1 110 ? -3.789 -0.992 4.392 1.00 90.19 110 LEU A C 1
ATOM 766 O O . LEU A 1 110 ? -3.384 -1.630 3.421 1.00 90.19 110 LEU A O 1
ATOM 770 N N . PHE A 1 111 ? -4.729 -1.457 5.210 1.00 91.88 111 PHE A N 1
ATOM 771 C CA . PHE A 1 111 ? -5.475 -2.683 4.922 1.00 91.88 111 PHE A CA 1
ATOM 772 C C . PHE A 1 111 ? -6.331 -2.497 3.667 1.00 91.88 111 PHE A C 1
ATOM 774 O O . PHE A 1 111 ? -6.770 -1.376 3.381 1.00 91.88 111 PHE A O 1
ATOM 781 N N . ALA A 1 112 ? -6.609 -3.581 2.938 1.00 88.88 112 ALA A N 1
ATOM 782 C CA . ALA A 1 112 ? -7.397 -3.486 1.711 1.00 88.88 112 ALA A CA 1
ATOM 783 C C . ALA A 1 112 ? -8.828 -3.002 1.996 1.00 88.88 112 ALA A C 1
ATOM 785 O O . ALA A 1 112 ? -9.392 -2.211 1.236 1.00 88.88 112 ALA A O 1
ATOM 786 N N . ASP A 1 113 ? -9.406 -3.439 3.118 1.00 90.12 113 ASP A N 1
ATOM 787 C CA . ASP A 1 113 ? -10.743 -3.051 3.552 1.00 90.12 113 ASP A CA 1
ATOM 788 C C . ASP A 1 113 ? -10.927 -3.122 5.082 1.00 90.12 113 ASP A C 1
ATOM 790 O O . ASP A 1 113 ? -10.061 -3.580 5.832 1.00 90.12 113 ASP A O 1
ATOM 794 N N . ILE A 1 114 ? -12.080 -2.628 5.557 1.00 91.56 114 ILE A N 1
ATOM 795 C CA . ILE A 1 114 ? -12.425 -2.607 6.988 1.00 91.56 114 ILE A CA 1
ATOM 796 C C . ILE A 1 114 ? -12.437 -4.017 7.593 1.00 91.56 114 ILE A C 1
ATOM 798 O O . ILE A 1 114 ? -12.082 -4.159 8.759 1.00 91.56 114 ILE A O 1
ATOM 802 N N . VAL A 1 115 ? -12.855 -5.046 6.852 1.00 91.44 115 VAL A N 1
ATOM 803 C CA . VAL A 1 115 ? -12.960 -6.417 7.375 1.00 91.44 115 VAL A CA 1
ATOM 804 C C . VAL A 1 115 ? -11.571 -6.972 7.654 1.00 91.44 115 VAL A C 1
ATOM 806 O O . VAL A 1 115 ? -11.361 -7.582 8.700 1.00 91.44 115 VAL A O 1
ATOM 809 N N . GLU A 1 116 ? -10.615 -6.719 6.764 1.00 87.94 116 GLU A N 1
ATOM 810 C CA . GLU A 1 116 ? -9.221 -7.109 6.972 1.00 87.94 116 GLU A CA 1
ATOM 811 C C . GLU A 1 116 ? -8.585 -6.344 8.141 1.00 87.94 116 GLU A C 1
ATOM 813 O O . GLU A 1 116 ? -7.972 -6.963 9.010 1.00 87.94 116 GLU A O 1
ATOM 818 N N . CYS A 1 117 ? -8.823 -5.030 8.234 1.00 92.88 117 CYS A N 1
ATOM 819 C CA . CYS A 1 117 ? -8.402 -4.236 9.392 1.00 92.88 117 CYS A CA 1
ATOM 820 C C . CYS A 1 117 ? -8.973 -4.808 10.696 1.00 92.88 117 CYS A C 1
ATOM 822 O O . CYS A 1 117 ? -8.248 -4.994 11.668 1.00 92.88 117 CYS A O 1
ATOM 824 N N . GLN A 1 118 ? -10.268 -5.134 10.728 1.00 91.75 118 GLN A N 1
ATOM 825 C CA . GLN A 1 118 ? -10.913 -5.694 11.914 1.00 91.75 118 GLN A CA 1
ATOM 826 C C . GLN A 1 118 ? -10.330 -7.060 12.273 1.00 91.75 118 GLN A C 1
ATOM 828 O O . GLN A 1 118 ? -10.011 -7.301 13.436 1.00 91.75 118 GLN A O 1
ATOM 833 N N . ALA A 1 119 ? -10.146 -7.941 11.293 1.00 88.25 119 ALA A N 1
ATOM 834 C CA . ALA A 1 119 ? -9.546 -9.248 11.524 1.00 88.25 119 ALA A CA 1
ATOM 835 C C . ALA A 1 119 ? -8.115 -9.143 12.077 1.00 88.25 119 ALA A C 1
ATOM 837 O O . ALA A 1 119 ? -7.721 -9.967 12.895 1.00 88.25 119 ALA A O 1
ATOM 838 N N . ALA A 1 120 ? -7.355 -8.128 11.659 1.00 89.06 120 ALA A N 1
ATOM 839 C CA . ALA A 1 120 ? -5.987 -7.912 12.113 1.00 89.06 120 ALA A CA 1
ATOM 840 C C . ALA A 1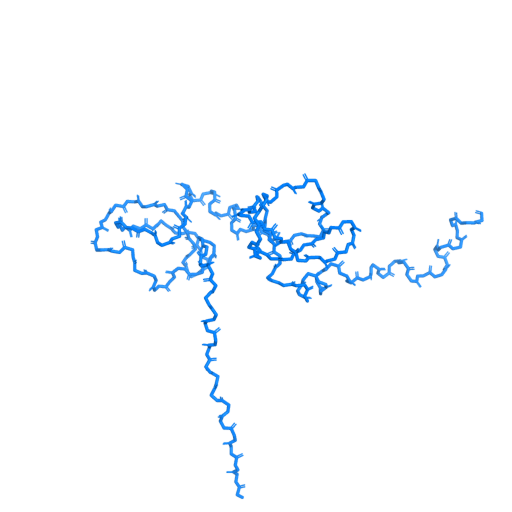 120 ? -5.892 -7.186 13.468 1.00 89.06 120 ALA A C 1
ATOM 842 O O . ALA A 1 120 ? -5.035 -7.524 14.281 1.00 89.06 120 ALA A O 1
ATOM 843 N N . CYS A 1 121 ? -6.754 -6.194 13.713 1.00 87.25 121 CYS A N 1
ATOM 844 C CA . CYS A 1 121 ? -6.594 -5.217 14.797 1.00 87.25 121 CYS A CA 1
ATOM 845 C C . CYS A 1 121 ? -7.664 -5.280 15.890 1.00 87.25 121 CYS A C 1
ATOM 847 O O . CYS A 1 121 ? -7.508 -4.641 16.926 1.00 87.25 121 CYS A O 1
ATOM 849 N N . THR A 1 122 ? -8.758 -6.016 15.675 1.00 77.25 122 THR A N 1
ATOM 850 C CA . THR A 1 122 ? -9.876 -6.119 16.634 1.00 77.25 122 THR A CA 1
ATOM 851 C C . THR A 1 122 ? -10.042 -7.515 17.223 1.00 77.25 122 THR A C 1
ATOM 853 O O . THR A 1 122 ? -11.069 -7.810 17.841 1.00 77.25 122 THR A O 1
ATOM 856 N N . GLU A 1 123 ? -9.014 -8.362 17.117 1.00 61.66 123 GLU A N 1
ATOM 857 C CA . GLU A 1 123 ? -8.807 -9.417 18.106 1.00 61.66 123 GLU A CA 1
ATOM 858 C C . GLU A 1 123 ? -8.638 -8.705 19.450 1.00 61.66 123 GLU A C 1
ATOM 860 O O . GLU A 1 123 ? -7.554 -8.255 19.805 1.00 61.66 123 GLU A O 1
ATOM 865 N N . VAL A 1 124 ? -9.766 -8.512 20.140 1.00 54.72 124 VAL A N 1
ATOM 866 C CA . VAL A 1 124 ? -9.852 -8.052 21.520 1.00 54.72 124 VAL A CA 1
ATOM 867 C C . VAL A 1 124 ? -8.722 -8.743 22.247 1.00 54.72 124 VAL A C 1
ATOM 869 O O . VAL A 1 124 ? -8.773 -9.970 22.366 1.00 54.72 124 VAL A O 1
ATOM 872 N N . ASP A 1 125 ? -7.719 -7.982 22.696 1.00 49.50 125 ASP A N 1
ATOM 873 C CA . ASP A 1 125 ? -6.686 -8.506 23.570 1.00 49.50 125 ASP A CA 1
ATOM 874 C C . ASP A 1 125 ? -7.399 -9.391 24.586 1.00 49.50 125 ASP A C 1
ATOM 876 O O . ASP A 1 125 ? -8.207 -8.922 25.400 1.00 49.50 125 ASP A O 1
ATOM 880 N N . ALA A 1 126 ? -7.123 -10.693 24.532 1.00 47.41 126 ALA A N 1
ATOM 881 C CA . ALA A 1 126 ? -7.646 -11.679 25.467 1.00 47.41 126 ALA A CA 1
ATOM 882 C C . ALA A 1 126 ? -7.211 -11.382 26.923 1.00 47.41 126 ALA A C 1
ATOM 884 O O . ALA A 1 126 ? -7.448 -12.177 27.829 1.00 47.41 126 ALA A O 1
ATOM 885 N N . GLU A 1 127 ? -6.594 -10.225 27.167 1.00 48.59 127 GLU A N 1
ATOM 886 C CA . GLU A 1 127 ? -6.266 -9.655 28.459 1.00 48.59 127 GLU A CA 1
ATOM 887 C C . GLU A 1 127 ? -7.390 -8.772 29.050 1.00 48.59 127 GLU A C 1
ATOM 889 O O . GLU A 1 127 ? -7.507 -8.686 30.275 1.00 48.59 127 GLU A O 1
ATOM 894 N N . VAL A 1 128 ? -8.287 -8.180 28.243 1.00 52.44 128 VAL A N 1
ATOM 895 C CA . VAL A 1 128 ? -9.331 -7.248 28.744 1.00 52.44 128 VAL A CA 1
ATOM 896 C C . VAL A 1 128 ? -10.643 -7.947 29.14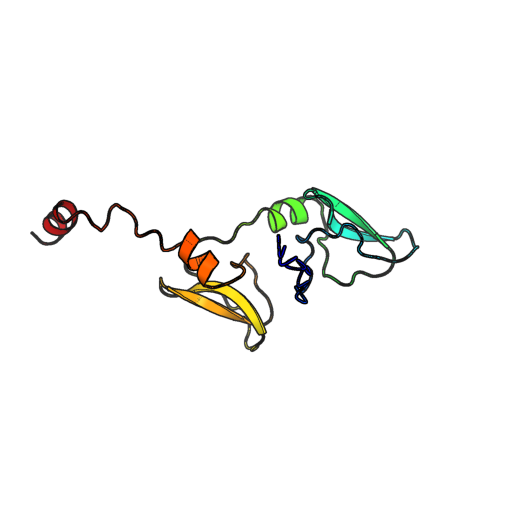0 1.00 52.44 128 VAL A C 1
ATOM 898 O O . VAL A 1 128 ? -11.473 -7.372 29.841 1.00 52.44 128 VAL A O 1
ATOM 901 N N . THR A 1 129 ? -10.836 -9.223 28.797 1.00 50.22 129 THR A N 1
ATOM 902 C CA . THR A 1 129 ? -12.024 -9.993 29.228 1.00 50.22 129 THR A CA 1
ATOM 903 C C . THR A 1 129 ? -11.821 -10.787 30.518 1.00 50.22 129 THR A C 1
ATOM 905 O O . THR A 1 129 ? -12.714 -11.528 30.934 1.00 50.22 129 THR A O 1
ATOM 908 N N . ASN A 1 130 ? -10.701 -10.608 31.225 1.00 53.19 130 ASN A N 1
ATOM 909 C CA . ASN A 1 130 ? -10.579 -11.148 32.571 1.00 53.19 130 ASN A CA 1
ATOM 910 C C . ASN A 1 130 ? -11.102 -10.139 33.606 1.00 53.19 130 ASN A C 1
ATOM 912 O O . ASN A 1 130 ? -10.411 -9.208 34.018 1.00 53.19 130 ASN A O 1
ATOM 916 N N . TRP A 1 131 ? -12.334 -10.363 34.074 1.00 53.28 131 TRP A N 1
ATOM 917 C CA . TRP A 1 131 ? -12.966 -9.601 35.161 1.00 53.28 131 TRP A CA 1
ATOM 918 C C . TRP A 1 131 ? -12.076 -9.474 36.414 1.00 53.28 131 TRP A C 1
ATOM 920 O O . TRP A 1 131 ? -12.172 -8.488 37.145 1.00 53.28 131 TRP A O 1
ATOM 930 N N . SER A 1 132 ? -11.169 -10.432 36.653 1.00 60.84 132 SER A N 1
ATOM 931 C CA . SER A 1 132 ? -10.230 -10.355 37.780 1.00 60.84 132 SER A CA 1
ATOM 932 C C . SER A 1 132 ? -9.148 -9.276 37.620 1.00 60.84 132 SER A C 1
ATOM 934 O O . SER A 1 132 ? -8.741 -8.696 38.624 1.00 60.84 132 SER A O 1
ATOM 936 N N . SER A 1 133 ? -8.753 -8.928 36.390 1.00 57.19 133 SER A N 1
ATOM 937 C CA . SER A 1 133 ? -7.757 -7.883 36.100 1.00 57.19 133 SER A CA 1
ATOM 938 C C . SER A 1 133 ? -8.348 -6.473 36.202 1.00 57.19 133 SER A C 1
ATOM 940 O O . SER A 1 133 ? -7.697 -5.555 36.696 1.00 57.19 133 SER A O 1
ATOM 942 N N . LEU A 1 134 ? -9.607 -6.298 35.780 1.00 55.34 134 LEU A N 1
ATOM 943 C CA . LEU A 1 134 ? -10.317 -5.015 35.864 1.00 55.34 134 LEU A CA 1
ATOM 944 C C . LEU A 1 134 ? -10.644 -4.634 37.312 1.00 55.34 134 LEU A C 1
ATOM 946 O O . LEU A 1 134 ? -10.552 -3.462 37.676 1.00 55.34 134 LEU A O 1
ATOM 950 N N . LYS A 1 135 ? -10.961 -5.617 38.165 1.00 63.28 135 LYS A N 1
ATOM 951 C CA . LYS A 1 135 ? -11.281 -5.369 39.576 1.00 63.28 135 LYS A CA 1
ATOM 952 C C . LYS A 1 135 ? -10.097 -4.788 40.364 1.00 63.28 135 LYS A C 1
ATOM 954 O O . LYS A 1 135 ? -10.304 -3.923 41.202 1.00 63.28 135 LYS A O 1
ATOM 959 N N . ALA A 1 136 ? -8.864 -5.181 40.040 1.00 55.84 136 ALA A N 1
ATOM 960 C CA . ALA A 1 136 ? -7.655 -4.682 40.704 1.00 55.84 136 ALA A CA 1
ATOM 961 C C . ALA A 1 136 ? -7.287 -3.226 40.353 1.00 55.84 136 ALA A C 1
ATOM 963 O O . ALA A 1 136 ? -6.430 -2.643 41.008 1.00 55.84 136 ALA A O 1
ATOM 964 N N . ARG A 1 137 ? -7.897 -2.636 39.314 1.00 59.34 137 ARG A N 1
ATOM 965 C CA . ARG A 1 137 ? -7.634 -1.245 38.907 1.00 59.34 137 ARG A CA 1
ATOM 966 C C . ARG A 1 137 ? -8.620 -0.236 39.507 1.00 59.34 137 ARG A C 1
ATOM 968 O O . ARG A 1 137 ? -8.355 0.963 39.453 1.00 59.34 137 ARG A O 1
ATOM 975 N N . TYR A 1 138 ? -9.734 -0.714 40.063 1.00 60.66 138 TYR A N 1
ATOM 976 C CA . TYR A 1 138 ? -10.814 0.109 40.619 1.00 60.66 138 TYR A CA 1
ATOM 977 C C . TYR A 1 138 ? -11.107 -0.176 42.105 1.00 60.66 138 TYR A C 1
ATOM 979 O O . TYR A 1 138 ? -12.100 0.332 42.629 1.00 60.66 138 TYR A O 1
ATOM 987 N N . GLU A 1 139 ? -10.246 -0.944 42.779 1.00 48.28 139 GLU A N 1
ATOM 988 C CA . GLU A 1 139 ? -10.182 -1.067 44.246 1.00 48.28 139 GLU A CA 1
ATOM 989 C C . GLU A 1 139 ? -8.865 -0.490 44.778 1.00 48.28 139 GLU A C 1
ATOM 991 O O . GLU A 1 139 ? -7.807 -0.763 44.165 1.00 48.28 139 GLU A O 1
#

Foldseek 3Di:
DDDPPPPPPPPPPDVPQDELLPACAPPDQADAFQFQAWGHHPRAIDTDGHDHDSYRHHHDRVCRVVQNPFDADQDACCVPDQAPAAAFPAWYHHPNAIDTDGHDDDPGDHHRYSVRRCVHHVPPPPVVPPPVVVVVVVD

Radius of gyration: 20.88 Å; chains: 1; bounding box: 44×53×70 Å

pLDDT: mean 80.6, std 16.93, range [40.03, 95.38]

Secondary structure (DSSP, 8-state):
-------------------TTS--TT----SS-EEEEEEEETTEEEEEEES--SS--BSSHHHHHHHHSPPP--SB-TT----S--EEEEEEEETTEEEEEEES--SS--BSSHHHHHHHH-S--TTTT-HHHHHTT--

Sequence (139 aa):
MLLACLAVLLPTSGLAQTDACDDLSGVDFGICLSILGWGKIGGSCQQITGCSSPVPLFVTQQACEEGCDLQPTCDDLDAIDFGFCLGILGAGMISGECTLITGCSSPVPLFADIVECQAACTEVDAEVTNWSSLKARYE